Protein AF-A0A7X3LCQ7-F1 (afdb_monomer)

Sequence (138 aa):
MPHSEPVNWQPITLMPLIANMIAGALTDSRDQLGTLTQARARPHVLDDATIDRVDRVYGEQLEFVDIYTQQIRRWRSESPSADHIGELDRMEKQNQELRAVTAEVLALARELRKGTIDRIMGMSDLELGLQAVLGKSL

pLDDT: mean 90.92, std 11.2, range [39.84, 98.81]

Foldseek 3Di:
DPP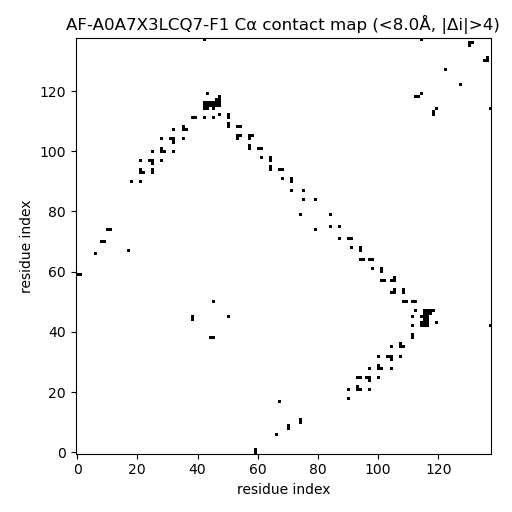PDDDDQDDLVCLVVVLVVLVVLLVVLVVLLVVLVVCVVPFAPAAPVVLVVLLVVLVVVLVVLVVLLVNLVVNVVVVDDPVSVVSSVVSNVSSVSSNVSSVSSNVSSVVSSCRHNVNVVPDDPVRVVVCVVVVVDD

Nearest PDB structures (foldseek):
  8fih-assembly1_C  TM=7.056E-01  e=3.538E+00  synthetic construct
  3rh3-assembly1_A  TM=4.070E-01  e=2.566E+00  Bacteroides thetaiotaomicron VPI-5482
  1i6z-assembly1_A  TM=4.250E-01  e=4.879E+00  Mus musculus

Secondary structure (DSSP, 8-state):
----SPP-PPPGGGHHHHHHHHHHHHHHHHHHHHHHHHHHTSTTSS-HHHHHHHHHHHHHHHHHHHHHHHHHHHHHHT---HHHHHHHHHHHHHHHHHHHHHHHHHHHHHHHGGG-HHHHHTS-HHHHHHHHHTT---

Solvent-accessible surface area (backbone atoms only — not comparable to full-atom values): 7761 Å² total; per-residue (Å²): 128,82,78,86,64,81,84,82,83,78,61,74,88,48,43,70,59,53,45,49,50,47,54,50,52,34,52,56,36,51,53,48,37,52,53,52,57,59,44,66,81,40,65,50,76,45,47,61,70,58,41,52,49,49,48,50,55,46,52,55,46,52,54,51,44,54,49,50,54,52,52,52,53,50,47,62,73,66,72,59,55,74,71,53,47,59,50,49,55,51,45,52,53,48,41,54,48,33,48,52,44,36,52,50,38,47,52,50,39,63,57,49,58,72,33,12,37,60,53,57,71,68,50,53,74,67,58,52,50,51,35,66,74,67,66,56,71,116

Radius of gyration: 20.1 Å; Cα contacts (8 Å, |Δi|>4): 101; chains: 1; bounding box: 38×32×61 Å

Structure (mmCIF, N/CA/C/O backbone):
data_AF-A0A7X3LCQ7-F1
#
_entry.id   AF-A0A7X3LCQ7-F1
#
loop_
_atom_site.group_PDB
_atom_site.id
_atom_site.type_symbol
_atom_site.label_atom_id
_atom_site.label_alt_id
_atom_site.label_comp_id
_atom_site.label_asym_id
_atom_site.label_entity_id
_atom_site.label_seq_id
_atom_site.pdbx_PDB_ins_code
_atom_site.Cartn_x
_atom_site.Cartn_y
_atom_site.Cartn_z
_atom_site.occupancy
_atom_site.B_iso_or_equiv
_atom_site.auth_seq_id
_atom_site.auth_comp_id
_atom_site.auth_asym_id
_atom_site.auth_atom_id
_atom_site.pdbx_PDB_model_num
ATOM 1 N N . MET A 1 1 ? -1.806 -15.629 3.378 1.00 39.84 1 MET A N 1
ATOM 2 C CA . MET A 1 1 ? -0.975 -16.845 3.161 1.00 39.84 1 MET A CA 1
ATOM 3 C C . MET A 1 1 ? 0.269 -16.361 2.445 1.00 39.84 1 MET A C 1
ATOM 5 O O . MET A 1 1 ? 0.058 -15.676 1.453 1.00 39.84 1 MET A O 1
ATOM 9 N N . PRO A 1 2 ? 1.507 -16.649 2.885 1.00 49.56 2 PRO A N 1
ATOM 10 C CA . PRO A 1 2 ? 2.652 -16.280 2.064 1.00 49.56 2 PRO A CA 1
ATOM 11 C C . PRO A 1 2 ? 2.511 -17.017 0.731 1.00 49.56 2 PRO A C 1
ATOM 13 O O . PRO A 1 2 ? 2.220 -18.221 0.717 1.00 49.56 2 PRO A O 1
ATOM 16 N N . HIS A 1 3 ? 2.650 -16.295 -0.379 1.00 55.50 3 HIS A N 1
ATOM 17 C CA . HIS A 1 3 ? 2.639 -16.899 -1.706 1.00 55.50 3 HIS A CA 1
ATOM 18 C C . HIS A 1 3 ? 3.734 -17.976 -1.754 1.00 55.50 3 HIS A C 1
ATOM 20 O O . HIS A 1 3 ? 4.923 -17.683 -1.788 1.00 55.50 3 HIS A O 1
ATOM 26 N N . SER A 1 4 ? 3.316 -19.241 -1.667 1.00 62.34 4 SER A N 1
ATOM 27 C CA . SER A 1 4 ? 4.209 -20.409 -1.689 1.00 62.34 4 SER A CA 1
ATOM 28 C C . SER A 1 4 ? 4.610 -20.783 -3.119 1.00 62.34 4 SER A C 1
ATOM 30 O O . SER A 1 4 ? 5.461 -21.644 -3.328 1.00 62.34 4 SER A O 1
ATOM 32 N N . GLU A 1 5 ? 3.989 -20.137 -4.106 1.00 70.88 5 GLU A N 1
ATOM 33 C CA . GLU A 1 5 ? 4.325 -20.271 -5.513 1.00 70.88 5 GLU A CA 1
ATOM 34 C C . GLU A 1 5 ? 5.441 -19.288 -5.890 1.00 70.88 5 GLU A C 1
ATOM 36 O O . GLU A 1 5 ? 5.447 -18.144 -5.425 1.00 70.88 5 GLU A O 1
ATOM 41 N N . PRO A 1 6 ? 6.399 -19.708 -6.733 1.00 82.06 6 PRO A N 1
ATOM 42 C CA . PRO A 1 6 ? 7.465 -18.831 -7.190 1.00 82.06 6 PRO A CA 1
ATOM 43 C C . PRO A 1 6 ? 6.893 -17.631 -7.952 1.00 82.06 6 PRO A C 1
ATOM 45 O O . PRO A 1 6 ? 6.006 -17.775 -8.794 1.00 82.06 6 PRO A O 1
ATOM 48 N N . VAL A 1 7 ? 7.440 -16.441 -7.685 1.00 89.56 7 VAL A N 1
ATOM 49 C CA . VAL A 1 7 ? 7.039 -15.208 -8.373 1.00 89.56 7 VAL A CA 1
ATOM 50 C C . VAL A 1 7 ? 7.289 -15.351 -9.875 1.00 89.56 7 VAL A C 1
ATOM 52 O O . VAL A 1 7 ? 8.423 -15.543 -10.319 1.00 89.56 7 VAL A O 1
ATOM 55 N N . ASN A 1 8 ? 6.224 -15.220 -10.663 1.00 92.31 8 ASN A N 1
ATOM 56 C CA . ASN A 1 8 ? 6.309 -15.177 -12.116 1.00 92.31 8 ASN A CA 1
ATOM 57 C C . ASN A 1 8 ? 6.703 -13.763 -12.574 1.00 92.31 8 ASN A C 1
ATOM 59 O O . ASN A 1 8 ? 5.859 -12.866 -12.630 1.00 92.31 8 ASN A O 1
ATOM 63 N N . TRP A 1 9 ? 7.987 -13.557 -12.877 1.00 95.56 9 TRP A N 1
ATOM 64 C CA . TRP A 1 9 ? 8.500 -12.277 -13.373 1.00 95.56 9 TRP A CA 1
ATOM 65 C C . TRP A 1 9 ? 7.986 -11.975 -14.781 1.00 95.56 9 TRP A C 1
ATOM 67 O O . TRP A 1 9 ? 8.066 -12.810 -15.679 1.00 95.56 9 TRP A O 1
ATOM 77 N N . GLN A 1 10 ? 7.501 -10.755 -14.981 1.00 96.69 10 GLN A N 1
ATOM 78 C CA . GLN A 1 10 ? 6.834 -10.340 -16.208 1.00 96.69 10 GLN A CA 1
ATOM 79 C C . GLN A 1 10 ? 7.792 -9.650 -17.192 1.00 96.69 10 GLN A C 1
ATOM 81 O O . GLN A 1 10 ? 8.711 -8.938 -16.767 1.00 96.69 10 GLN A O 1
ATOM 86 N N . PRO A 1 11 ? 7.580 -9.806 -18.513 1.00 96.44 11 PRO A N 1
ATOM 87 C CA . PRO A 1 11 ? 8.315 -9.050 -19.522 1.00 96.44 11 PRO A CA 1
ATOM 88 C C . PRO A 1 11 ? 7.926 -7.566 -19.497 1.00 96.44 11 PRO A C 1
ATOM 90 O O . PRO A 1 11 ? 6.816 -7.210 -19.098 1.00 96.44 11 PRO A O 1
ATOM 93 N N . ILE A 1 12 ? 8.818 -6.698 -19.986 1.00 96.06 12 ILE A N 1
ATOM 94 C CA . ILE A 1 12 ? 8.603 -5.239 -20.010 1.00 96.06 12 ILE A CA 1
ATOM 95 C C . ILE A 1 12 ? 7.362 -4.820 -20.819 1.00 96.06 12 ILE A C 1
ATOM 97 O O . ILE A 1 12 ? 6.771 -3.777 -20.565 1.00 96.06 12 ILE A O 1
ATOM 101 N N . THR A 1 13 ? 6.891 -5.671 -21.733 1.00 95.69 13 THR A N 1
ATOM 102 C CA . THR A 1 13 ? 5.641 -5.472 -22.484 1.00 95.69 13 THR A CA 1
ATOM 103 C C . THR A 1 13 ? 4.391 -5.452 -21.599 1.00 95.69 13 THR A C 1
ATOM 105 O O . THR A 1 13 ? 3.366 -4.925 -22.020 1.00 95.69 13 THR A O 1
ATOM 108 N N . LEU A 1 14 ? 4.456 -6.002 -20.380 1.00 97.69 14 LEU A N 1
ATOM 109 C CA . LEU A 1 14 ? 3.377 -5.931 -19.388 1.00 97.69 14 LEU A CA 1
ATOM 110 C C . LEU A 1 14 ? 3.532 -4.765 -18.401 1.00 97.69 14 LEU A C 1
ATOM 112 O O . LEU A 1 14 ? 2.736 -4.648 -17.468 1.00 97.69 14 LEU A O 1
ATOM 116 N N . MET A 1 15 ? 4.506 -3.873 -18.611 1.00 97.31 15 MET A N 1
ATOM 117 C CA . MET A 1 15 ? 4.678 -2.666 -17.799 1.00 97.31 15 MET A CA 1
ATOM 118 C C . MET A 1 15 ? 3.379 -1.855 -17.645 1.00 97.31 15 MET A C 1
ATOM 120 O O . MET A 1 15 ? 3.051 -1.534 -16.503 1.00 97.31 15 MET A O 1
ATOM 124 N N . PRO A 1 16 ? 2.573 -1.595 -18.701 1.00 97.69 16 PRO A N 1
ATOM 125 C CA . PRO A 1 16 ? 1.340 -0.819 -18.546 1.00 97.69 16 PRO A CA 1
ATOM 126 C C . PRO A 1 16 ? 0.321 -1.471 -17.603 1.00 97.69 16 PRO A C 1
ATOM 128 O O . PRO A 1 16 ? -0.376 -0.780 -16.864 1.00 97.69 16 PRO A O 1
ATOM 131 N N . LEU A 1 17 ? 0.243 -2.806 -17.598 1.00 98.06 17 LEU A N 1
ATOM 132 C CA . LEU A 1 17 ? -0.641 -3.542 -16.697 1.00 98.06 17 LEU A CA 1
ATOM 133 C C . LEU A 1 17 ? -0.200 -3.355 -15.242 1.00 98.06 17 LEU A C 1
ATOM 135 O O . LEU A 1 17 ? -1.008 -2.982 -14.396 1.00 98.06 17 LEU A O 1
ATOM 139 N N . ILE A 1 18 ? 1.086 -3.566 -14.963 1.00 98.19 18 ILE A N 1
ATOM 140 C CA . ILE A 1 18 ? 1.625 -3.460 -13.603 1.00 98.19 18 ILE A CA 1
ATOM 141 C C . ILE A 1 18 ? 1.588 -2.007 -13.107 1.00 98.19 18 ILE A C 1
ATOM 143 O O . ILE A 1 18 ? 1.263 -1.775 -11.945 1.00 98.19 18 ILE A O 1
ATOM 147 N N . ALA A 1 19 ? 1.829 -1.022 -13.977 1.00 98.44 19 ALA A N 1
ATOM 148 C CA . ALA A 1 19 ? 1.664 0.393 -13.645 1.00 98.44 19 ALA A CA 1
ATOM 149 C C . ALA A 1 19 ? 0.230 0.706 -13.185 1.00 98.44 19 ALA A C 1
ATOM 151 O O . ALA A 1 19 ? 0.036 1.342 -12.149 1.00 98.44 19 ALA A O 1
ATOM 152 N N . ASN A 1 20 ? -0.778 0.192 -13.899 1.00 98.44 20 ASN A N 1
ATOM 153 C CA . ASN A 1 20 ? -2.181 0.347 -13.508 1.00 98.44 20 ASN A CA 1
ATOM 154 C C . ASN A 1 20 ? -2.507 -0.367 -12.189 1.00 98.44 20 ASN A C 1
ATOM 156 O O . ASN A 1 20 ? -3.265 0.173 -11.388 1.00 98.44 20 ASN A O 1
ATOM 160 N N . MET A 1 21 ? -1.924 -1.542 -11.932 1.00 98.38 21 MET A N 1
ATOM 161 C CA . MET A 1 21 ? -2.107 -2.259 -10.662 1.00 98.38 21 MET A CA 1
ATOM 162 C C . MET A 1 21 ? -1.542 -1.470 -9.475 1.00 98.38 21 MET A C 1
ATOM 164 O O . MET A 1 21 ? -2.219 -1.343 -8.457 1.00 98.38 21 MET A O 1
ATOM 168 N N . ILE A 1 22 ? -0.342 -0.891 -9.612 1.00 98.69 22 ILE A N 1
ATOM 169 C CA . ILE A 1 22 ? 0.259 -0.033 -8.576 1.00 98.69 22 ILE A CA 1
ATOM 170 C C . ILE A 1 22 ? -0.605 1.213 -8.350 1.00 98.69 22 ILE A C 1
ATOM 172 O O . ILE A 1 22 ? -0.897 1.562 -7.208 1.00 98.69 22 ILE A O 1
ATOM 176 N N . ALA A 1 23 ? -1.037 1.876 -9.427 1.00 98.62 23 ALA A N 1
ATOM 177 C CA . ALA A 1 23 ? -1.860 3.078 -9.333 1.00 98.62 23 ALA A CA 1
ATOM 178 C C . ALA A 1 23 ? -3.231 2.803 -8.692 1.00 98.62 23 ALA A C 1
ATOM 180 O O . ALA A 1 23 ? -3.666 3.576 -7.840 1.00 98.62 23 ALA A O 1
ATOM 181 N N . GLY A 1 24 ? -3.888 1.701 -9.066 1.00 98.44 24 GLY A N 1
ATOM 182 C CA . GLY A 1 24 ? -5.156 1.268 -8.476 1.00 98.44 24 GLY A CA 1
ATOM 183 C C . GLY A 1 24 ? -5.014 0.966 -6.987 1.00 98.44 24 GLY A C 1
ATOM 184 O O . GLY A 1 24 ? -5.708 1.573 -6.177 1.00 98.44 24 GLY A O 1
ATOM 185 N N . ALA A 1 25 ? -4.031 0.141 -6.615 1.00 98.31 25 ALA A N 1
ATOM 186 C CA . ALA A 1 25 ? -3.761 -0.176 -5.213 1.00 98.31 25 ALA A CA 1
ATOM 187 C C . ALA A 1 25 ? -3.450 1.080 -4.380 1.00 98.31 25 ALA A C 1
ATOM 189 O O . ALA A 1 25 ? -3.865 1.182 -3.225 1.00 98.31 25 ALA A O 1
ATOM 190 N N . LEU A 1 26 ? -2.749 2.065 -4.953 1.00 98.75 26 LEU A N 1
ATOM 191 C CA . LEU A 1 26 ? -2.476 3.340 -4.285 1.00 98.75 26 LEU A CA 1
ATOM 192 C C . LEU A 1 26 ? -3.751 4.155 -4.040 1.00 98.75 26 LEU A C 1
ATOM 194 O O . LEU A 1 26 ? -3.909 4.704 -2.948 1.00 98.75 26 LEU A O 1
ATOM 198 N N . THR A 1 27 ? -4.655 4.226 -5.016 1.00 98.62 27 THR A N 1
ATOM 199 C CA . THR A 1 27 ? -5.966 4.870 -4.846 1.00 98.62 27 THR A CA 1
ATOM 200 C C . THR A 1 27 ? -6.776 4.174 -3.755 1.00 98.62 27 THR A C 1
ATOM 202 O O . THR A 1 27 ? -7.150 4.821 -2.778 1.00 98.62 27 THR A O 1
ATOM 205 N N . ASP A 1 28 ? -6.928 2.852 -3.841 1.00 98.19 28 ASP A N 1
ATOM 206 C CA . ASP A 1 28 ? -7.706 2.063 -2.877 1.00 98.19 28 ASP A CA 1
ATOM 207 C C . ASP A 1 28 ? -7.153 2.199 -1.447 1.00 98.19 28 ASP A C 1
ATOM 209 O O . ASP A 1 28 ? -7.894 2.287 -0.466 1.00 98.19 28 ASP A O 1
ATOM 213 N N . SER A 1 29 ? -5.827 2.267 -1.307 1.00 98.31 29 SER A N 1
ATOM 214 C CA . SER A 1 29 ? -5.171 2.447 -0.007 1.00 98.31 29 SER A CA 1
ATOM 215 C C . SER A 1 29 ? -5.435 3.816 0.606 1.00 98.31 29 SER A C 1
ATOM 217 O O . SER A 1 29 ? -5.628 3.917 1.818 1.00 98.31 29 SER A O 1
ATOM 219 N N . ARG A 1 30 ? -5.459 4.873 -0.212 1.00 98.62 30 ARG A N 1
ATOM 220 C CA . ARG A 1 30 ? -5.783 6.228 0.252 1.00 98.62 30 ARG A CA 1
ATOM 221 C C . ARG A 1 30 ? -7.244 6.329 0.672 1.00 98.62 30 ARG A C 1
ATOM 223 O O . ARG A 1 30 ? -7.529 6.912 1.718 1.00 98.62 30 ARG A O 1
ATOM 230 N N . ASP A 1 31 ? -8.146 5.722 -0.091 1.00 98.25 31 ASP A N 1
ATOM 231 C CA . ASP A 1 31 ? -9.576 5.704 0.225 1.00 98.25 31 ASP A CA 1
ATOM 232 C C . ASP A 1 31 ? -9.846 4.956 1.537 1.00 98.25 31 ASP A C 1
ATOM 234 O O . ASP A 1 31 ? -10.588 5.434 2.407 1.00 98.25 31 ASP A O 1
ATOM 238 N N . GLN A 1 32 ? -9.173 3.822 1.745 1.00 97.69 32 GLN A N 1
ATOM 239 C CA . GLN A 1 32 ? -9.259 3.094 3.006 1.00 97.69 32 GLN A CA 1
ATOM 240 C C . GLN A 1 32 ? -8.663 3.884 4.172 1.00 97.69 32 GLN A C 1
ATOM 242 O O . GLN A 1 32 ? -9.270 3.929 5.244 1.00 97.69 32 GLN A O 1
ATOM 247 N N . LEU A 1 33 ? -7.511 4.537 3.987 1.00 98.00 33 LEU A N 1
ATOM 248 C CA . LEU A 1 33 ? -6.926 5.400 5.014 1.00 98.00 33 LEU A CA 1
ATOM 249 C C . LEU A 1 33 ? -7.894 6.524 5.407 1.00 98.00 33 LEU A C 1
ATOM 251 O O . LEU A 1 33 ? -8.087 6.783 6.597 1.00 98.00 33 LEU A O 1
ATOM 255 N N . GLY A 1 34 ? -8.556 7.147 4.427 1.00 96.94 34 GLY A N 1
ATOM 256 C CA . GLY A 1 34 ? -9.590 8.152 4.667 1.00 96.94 34 GLY A CA 1
ATOM 257 C C . GLY A 1 34 ? -10.774 7.592 5.458 1.00 96.94 34 GLY A C 1
ATOM 258 O O . GLY A 1 34 ? -11.226 8.216 6.419 1.00 96.94 34 GLY A O 1
ATOM 259 N N . THR A 1 35 ? -11.228 6.386 5.116 1.00 94.81 35 THR A N 1
ATOM 260 C CA . THR A 1 35 ? -12.328 5.696 5.809 1.00 94.81 35 THR A CA 1
ATOM 261 C C . THR A 1 35 ? -11.982 5.398 7.270 1.00 94.81 35 THR A C 1
ATOM 263 O O . THR A 1 35 ? -12.745 5.739 8.176 1.00 94.81 35 THR A O 1
ATOM 266 N N . LEU A 1 36 ? -10.806 4.824 7.531 1.00 94.81 36 LEU A N 1
ATOM 267 C CA . LEU A 1 36 ? -10.347 4.537 8.893 1.00 94.81 36 LEU A CA 1
ATOM 268 C C . LEU A 1 36 ? -10.106 5.821 9.698 1.00 94.81 36 LEU A C 1
ATOM 270 O O . LEU A 1 36 ? -10.415 5.873 10.888 1.00 94.81 36 LEU A O 1
ATOM 274 N N . THR A 1 37 ? -9.618 6.884 9.055 1.00 95.31 37 THR A N 1
ATOM 275 C CA . THR A 1 37 ? -9.431 8.191 9.706 1.00 95.31 37 THR A CA 1
ATOM 276 C C . THR A 1 37 ? -10.763 8.757 10.198 1.00 95.31 37 THR A C 1
ATOM 278 O O . THR A 1 37 ? -10.830 9.289 11.305 1.00 95.31 37 THR A O 1
ATOM 281 N N . GLN A 1 38 ? -11.844 8.599 9.427 1.00 92.50 38 GLN A N 1
ATOM 282 C CA . GLN A 1 38 ? -13.185 8.996 9.868 1.00 92.50 38 GLN A CA 1
ATOM 283 C C . GLN A 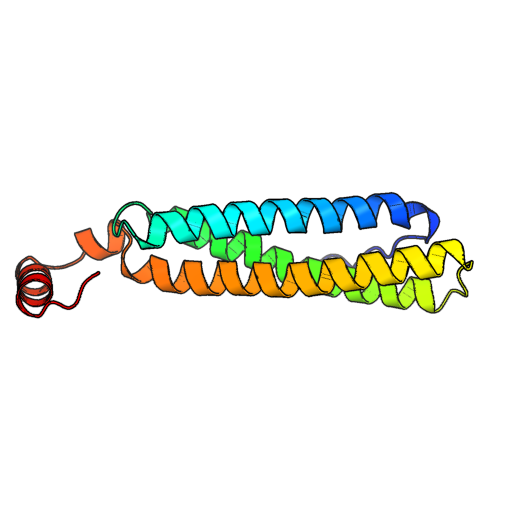1 38 ? -13.685 8.130 11.033 1.00 92.50 38 GLN A C 1
ATOM 285 O O . GLN A 1 38 ? -14.284 8.658 11.973 1.00 92.50 38 GLN A O 1
ATOM 290 N N . ALA A 1 39 ? -13.411 6.821 11.002 1.00 90.62 39 ALA A N 1
ATOM 291 C CA . ALA A 1 39 ? -13.765 5.904 12.085 1.00 90.62 39 ALA A CA 1
ATOM 292 C C . ALA A 1 39 ? -13.035 6.233 13.399 1.00 90.62 39 ALA A C 1
ATOM 294 O O . ALA A 1 39 ? -13.601 6.048 14.471 1.00 90.62 39 ALA A O 1
ATOM 295 N N . ARG A 1 40 ? -11.829 6.813 13.341 1.00 88.88 40 ARG A N 1
ATOM 296 C CA . ARG A 1 40 ? -11.056 7.220 14.529 1.00 88.88 40 ARG A CA 1
ATOM 297 C C . ARG A 1 40 ? -11.776 8.212 15.438 1.00 88.88 40 ARG A C 1
ATOM 299 O O . ARG A 1 40 ? -11.563 8.195 16.641 1.00 88.88 40 ARG A O 1
ATOM 306 N N . ALA A 1 41 ? -12.644 9.062 14.889 1.00 86.19 41 ALA A N 1
ATOM 307 C CA . ALA A 1 41 ? -13.444 10.004 15.677 1.00 86.19 41 ALA A CA 1
ATOM 308 C C . ALA A 1 41 ? -14.711 9.374 16.288 1.00 86.19 41 ALA A C 1
ATOM 310 O O . ALA A 1 41 ? -15.476 10.060 16.965 1.00 86.19 41 ALA A O 1
ATOM 311 N N . ARG A 1 42 ? -14.975 8.094 16.002 1.00 84.00 42 ARG A N 1
ATOM 312 C CA . ARG A 1 42 ? -16.159 7.355 16.443 1.00 84.00 42 ARG A CA 1
ATOM 313 C C . ARG A 1 42 ? -15.721 5.973 16.945 1.00 84.00 42 ARG A C 1
ATOM 315 O O . ARG A 1 42 ? -15.849 4.993 16.201 1.00 84.00 42 ARG A O 1
ATOM 322 N N . PRO A 1 43 ? -15.218 5.883 18.195 1.00 73.75 43 PRO A N 1
ATOM 323 C CA . PRO A 1 43 ? -15.004 4.594 18.864 1.00 73.75 43 PRO A CA 1
ATOM 324 C C . PRO A 1 43 ? -16.259 3.727 18.734 1.00 73.75 43 PRO A C 1
ATOM 326 O O . PRO A 1 43 ? -17.308 4.316 18.545 1.00 73.75 43 PRO A O 1
ATOM 329 N N . HIS A 1 44 ? -16.176 2.392 18.809 1.00 80.88 44 HIS A N 1
ATOM 330 C CA . HIS A 1 44 ? -17.259 1.392 18.645 1.00 80.88 44 HIS A CA 1
ATOM 331 C C . HIS A 1 44 ? -17.857 1.182 17.239 1.00 80.88 44 HIS A C 1
ATOM 333 O O . HIS A 1 44 ? -18.723 0.326 17.080 1.00 80.88 44 HIS A O 1
ATOM 339 N N . VAL A 1 45 ? -17.485 1.954 16.210 1.00 86.00 45 VAL A N 1
ATOM 340 C CA . VAL A 1 45 ? -18.086 1.789 14.862 1.00 86.00 45 VAL A CA 1
ATOM 341 C C . VAL A 1 45 ? -17.576 0.543 14.131 1.00 86.00 45 VAL A C 1
ATOM 343 O O . VAL A 1 45 ? -18.263 0.026 13.253 1.00 86.00 45 VAL A O 1
ATOM 346 N N . LEU A 1 46 ? -16.386 0.061 14.488 1.00 91.44 46 LEU A N 1
ATOM 347 C CA . LEU A 1 46 ? -15.767 -1.112 13.879 1.00 91.44 46 LEU A CA 1
ATOM 348 C C . LEU A 1 46 ? -15.805 -2.306 14.836 1.00 91.44 46 LEU A C 1
ATOM 350 O O . LEU A 1 46 ? -15.657 -2.145 16.049 1.00 91.44 46 LEU A O 1
ATOM 354 N N . ASP A 1 47 ? -15.965 -3.493 14.264 1.00 91.44 47 ASP A N 1
ATOM 355 C CA . ASP A 1 47 ? -15.784 -4.779 14.937 1.00 91.44 47 ASP A CA 1
ATOM 356 C C . ASP A 1 47 ? -14.367 -5.331 14.712 1.00 91.44 47 ASP A C 1
ATOM 358 O O . ASP A 1 47 ? -13.618 -4.874 13.836 1.00 91.44 47 ASP A O 1
ATOM 362 N N . ASP A 1 48 ? -13.983 -6.314 15.528 1.00 91.56 48 ASP A N 1
ATOM 363 C CA . ASP A 1 48 ? -12.672 -6.964 15.430 1.00 91.56 48 ASP A CA 1
ATOM 364 C C . ASP A 1 48 ? -12.487 -7.648 14.062 1.00 91.56 48 ASP A C 1
ATOM 366 O O . ASP A 1 48 ? -11.411 -7.563 13.468 1.00 91.56 48 ASP A O 1
ATOM 370 N N . ALA A 1 49 ? -13.547 -8.243 13.501 1.00 92.38 49 ALA A N 1
ATOM 371 C CA . ALA A 1 49 ? -13.497 -8.934 12.209 1.00 92.38 49 ALA A CA 1
ATOM 372 C C . ALA A 1 49 ? -13.136 -7.996 11.041 1.00 92.38 49 ALA A C 1
ATOM 374 O O . ALA A 1 49 ? -12.399 -8.373 10.122 1.00 92.38 49 ALA A O 1
ATOM 375 N N . THR A 1 50 ? -13.630 -6.760 11.073 1.00 93.69 50 THR A N 1
ATOM 376 C CA . THR A 1 50 ? -13.322 -5.724 10.087 1.00 93.69 50 THR A CA 1
ATOM 377 C C . THR A 1 50 ? -11.864 -5.300 10.196 1.00 93.69 50 THR A C 1
ATOM 379 O O . THR A 1 50 ? -11.179 -5.212 9.174 1.00 93.69 50 THR A O 1
ATOM 382 N N . ILE A 1 51 ? -11.357 -5.097 11.415 1.00 94.56 51 ILE A N 1
ATOM 383 C CA . ILE A 1 51 ? -9.944 -4.768 11.640 1.00 94.56 51 ILE A CA 1
ATOM 384 C C . ILE A 1 51 ? -9.029 -5.917 11.199 1.00 94.56 51 ILE A C 1
ATOM 386 O O . ILE A 1 51 ? -8.042 -5.677 10.506 1.00 94.56 51 ILE A O 1
ATOM 390 N N . ASP A 1 52 ? -9.375 -7.165 11.515 1.00 93.94 52 ASP A N 1
ATOM 391 C CA . ASP A 1 52 ? -8.609 -8.348 11.104 1.00 93.94 52 ASP A CA 1
ATOM 392 C C . ASP A 1 52 ? -8.536 -8.481 9.581 1.00 93.94 52 ASP A C 1
ATOM 394 O O . ASP A 1 52 ? -7.498 -8.840 9.013 1.00 93.94 52 ASP A O 1
ATOM 398 N N . ARG A 1 53 ? -9.632 -8.150 8.889 1.00 95.00 53 ARG A N 1
ATOM 399 C CA . ARG A 1 53 ? -9.651 -8.110 7.427 1.00 95.00 53 ARG A CA 1
ATOM 400 C C . ARG A 1 53 ? -8.721 -7.030 6.879 1.00 95.00 53 ARG A C 1
ATOM 402 O O . ARG A 1 53 ? -8.020 -7.312 5.907 1.00 95.00 53 ARG A O 1
ATOM 409 N N . VAL A 1 54 ? -8.715 -5.833 7.468 1.00 96.12 54 VAL A N 1
ATOM 410 C CA . VAL A 1 54 ? -7.796 -4.750 7.079 1.00 96.12 54 VAL A CA 1
ATOM 411 C C . VAL A 1 54 ? -6.348 -5.197 7.277 1.00 96.12 54 VAL A C 1
ATOM 413 O O . VAL A 1 54 ? -5.564 -5.130 6.334 1.00 96.12 54 VAL A O 1
ATOM 416 N N . ASP A 1 55 ? -6.008 -5.734 8.449 1.00 94.56 55 ASP A N 1
ATOM 417 C CA . ASP A 1 55 ? -4.655 -6.220 8.739 1.00 94.56 55 ASP A CA 1
ATOM 418 C C . ASP A 1 55 ? -4.191 -7.267 7.720 1.00 94.56 55 ASP A C 1
ATOM 420 O O . ASP A 1 55 ? -3.070 -7.190 7.213 1.00 94.56 55 ASP A O 1
ATOM 424 N N . ARG A 1 56 ? -5.058 -8.225 7.370 1.00 95.75 56 ARG A N 1
ATOM 425 C CA . ARG A 1 56 ? -4.727 -9.260 6.385 1.00 95.75 56 ARG A CA 1
ATOM 426 C C . ARG A 1 56 ? -4.511 -8.681 4.988 1.00 95.75 56 ARG A C 1
ATOM 428 O O . ARG A 1 56 ? -3.487 -8.965 4.378 1.00 95.75 56 ARG A O 1
ATOM 435 N N . VAL A 1 57 ? -5.459 -7.888 4.482 1.00 96.88 57 VAL A N 1
ATOM 436 C CA . VAL A 1 57 ? -5.409 -7.348 3.109 1.00 96.88 57 VAL A CA 1
ATOM 437 C C . VAL A 1 57 ? -4.205 -6.428 2.926 1.00 96.88 57 VAL A C 1
ATOM 439 O O . VAL A 1 57 ? -3.457 -6.573 1.963 1.00 96.88 57 VAL A O 1
ATOM 442 N N . TYR A 1 58 ? -3.980 -5.506 3.861 1.00 97.50 58 TYR A N 1
ATOM 443 C CA . TYR A 1 58 ? -2.880 -4.549 3.748 1.00 97.50 58 TYR A CA 1
ATOM 444 C C . TYR A 1 58 ? -1.529 -5.160 4.143 1.00 97.50 58 TYR A C 1
ATOM 446 O O . TYR A 1 58 ? -0.492 -4.698 3.670 1.00 97.50 58 TYR A O 1
ATOM 454 N N . GLY A 1 59 ? -1.519 -6.242 4.928 1.00 96.56 59 GLY A N 1
ATOM 455 C CA . GLY A 1 59 ? -0.340 -7.088 5.109 1.00 96.56 59 GLY A CA 1
ATOM 456 C C . GLY A 1 59 ? 0.082 -7.768 3.804 1.00 96.56 59 GLY A C 1
ATOM 457 O O . GLY A 1 59 ? 1.230 -7.627 3.391 1.00 96.56 59 GLY A O 1
ATOM 458 N N . GLU A 1 60 ? -0.860 -8.420 3.113 1.00 95.31 60 GLU A N 1
ATOM 459 C CA . GLU A 1 60 ? -0.634 -9.027 1.789 1.00 95.31 60 GLU A CA 1
ATOM 460 C C . GLU A 1 60 ? -0.194 -7.969 0.758 1.00 95.31 60 GLU A C 1
ATOM 462 O O . GLU A 1 60 ? 0.699 -8.208 -0.053 1.00 95.31 60 GLU A O 1
ATOM 467 N N . GLN A 1 61 ? -0.738 -6.751 0.826 1.00 96.88 61 GLN A N 1
ATOM 468 C CA . GLN A 1 61 ? -0.332 -5.661 -0.060 1.00 96.88 61 GLN A CA 1
ATOM 469 C C . GLN A 1 61 ? 1.144 -5.260 0.091 1.00 96.88 61 GLN A C 1
ATOM 471 O O . GLN A 1 61 ? 1.785 -4.949 -0.914 1.00 96.88 61 GLN A O 1
ATOM 476 N N . LEU A 1 62 ? 1.720 -5.290 1.300 1.00 97.25 62 LEU A N 1
ATOM 477 C CA . LEU A 1 62 ? 3.153 -5.015 1.479 1.00 97.25 62 LEU A CA 1
ATOM 478 C C . LEU A 1 62 ? 4.032 -6.052 0.766 1.00 97.25 62 LEU A C 1
ATOM 480 O O . LEU A 1 62 ? 5.061 -5.676 0.202 1.00 97.25 62 LEU A O 1
ATOM 484 N N . GLU A 1 63 ? 3.604 -7.317 0.721 1.00 95.06 63 GLU A N 1
ATOM 485 C CA . GLU A 1 63 ? 4.299 -8.359 -0.045 1.00 95.06 63 GLU A CA 1
ATOM 486 C C . GLU A 1 63 ? 4.290 -8.026 -1.549 1.00 95.06 63 GLU A C 1
ATOM 488 O O . GLU A 1 63 ? 5.324 -8.100 -2.217 1.00 95.06 63 GLU A O 1
ATOM 493 N N . PHE A 1 64 ? 3.156 -7.559 -2.086 1.00 95.56 64 PHE A N 1
ATOM 494 C CA . PHE A 1 64 ? 3.078 -7.105 -3.480 1.00 95.56 64 PHE A CA 1
ATOM 495 C C . PHE A 1 64 ? 3.950 -5.878 -3.758 1.00 95.56 64 PHE A C 1
ATOM 497 O O . PHE A 1 64 ? 4.614 -5.828 -4.793 1.00 95.56 64 PHE A O 1
ATOM 504 N N . VAL A 1 65 ? 4.017 -4.913 -2.838 1.00 98.06 65 VAL A N 1
ATOM 505 C CA . VAL A 1 65 ? 4.910 -3.747 -2.960 1.00 98.06 65 VAL A CA 1
ATOM 506 C C . VAL A 1 65 ? 6.377 -4.186 -3.078 1.00 98.06 65 VAL A C 1
ATOM 508 O O . VAL A 1 65 ? 7.136 -3.617 -3.877 1.00 98.06 65 VAL A O 1
ATOM 511 N N . ASP A 1 66 ? 6.797 -5.203 -2.320 1.00 97.12 66 ASP A N 1
ATOM 512 C CA . ASP A 1 66 ? 8.138 -5.790 -2.428 1.00 97.12 66 ASP A CA 1
ATOM 513 C C . ASP A 1 66 ? 8.360 -6.469 -3.789 1.00 97.12 66 ASP A C 1
ATOM 515 O O . ASP A 1 66 ? 9.419 -6.294 -4.405 1.00 97.12 66 ASP A O 1
ATOM 519 N N . ILE A 1 67 ? 7.359 -7.192 -4.300 1.00 97.38 67 ILE A N 1
ATOM 520 C CA . ILE A 1 67 ? 7.401 -7.819 -5.630 1.00 97.38 67 ILE A CA 1
ATOM 521 C C . ILE A 1 67 ? 7.511 -6.758 -6.734 1.00 97.38 67 ILE A C 1
ATOM 523 O O . ILE A 1 67 ? 8.384 -6.863 -7.599 1.00 97.38 67 ILE A O 1
ATOM 527 N N . TYR A 1 68 ? 6.701 -5.697 -6.693 1.00 98.19 68 TYR A N 1
ATOM 528 C CA . TYR A 1 68 ? 6.762 -4.605 -7.669 1.00 98.19 68 TYR A CA 1
ATOM 529 C C . TYR A 1 68 ? 8.116 -3.898 -7.651 1.00 98.19 68 TYR A C 1
ATOM 531 O O . TYR A 1 68 ? 8.671 -3.601 -8.708 1.00 98.19 68 TYR A O 1
ATOM 539 N N . THR A 1 69 ? 8.700 -3.700 -6.465 1.00 98.44 69 THR A N 1
ATOM 540 C CA . THR A 1 69 ? 10.047 -3.125 -6.330 1.00 98.44 69 THR A CA 1
ATOM 541 C C . THR A 1 69 ? 11.081 -3.961 -7.088 1.00 98.44 69 THR A C 1
ATOM 543 O O . THR A 1 69 ? 11.918 -3.423 -7.814 1.00 98.44 69 THR A O 1
ATOM 546 N N . GLN A 1 70 ? 11.022 -5.285 -6.946 1.00 98.06 70 GLN A N 1
ATOM 547 C CA . GLN A 1 70 ? 11.935 -6.201 -7.631 1.00 98.06 70 GLN A CA 1
ATOM 548 C C . GLN A 1 70 ? 11.690 -6.237 -9.145 1.00 98.06 70 GLN A C 1
ATOM 550 O O . GLN A 1 70 ? 12.647 -6.177 -9.916 1.00 98.06 70 GLN A O 1
ATOM 555 N N . GLN A 1 71 ? 10.427 -6.263 -9.577 1.00 98.25 71 GLN A N 1
ATOM 556 C CA . GLN A 1 71 ? 10.060 -6.248 -10.993 1.00 98.25 71 GLN A CA 1
ATOM 557 C C . GLN A 1 71 ? 10.537 -4.968 -11.700 1.00 98.25 71 GLN A C 1
ATOM 559 O O . GLN A 1 71 ? 11.116 -5.048 -12.784 1.00 98.25 71 GLN A O 1
ATOM 564 N N . ILE A 1 72 ? 10.362 -3.799 -11.073 1.00 98.31 72 ILE A N 1
ATOM 565 C CA . ILE A 1 72 ? 10.840 -2.507 -11.593 1.00 98.31 72 ILE A CA 1
ATOM 566 C C . ILE A 1 72 ? 12.368 -2.517 -11.721 1.00 98.31 72 ILE A C 1
ATOM 568 O O . ILE A 1 72 ? 12.907 -2.155 -12.767 1.00 98.31 72 ILE A O 1
ATOM 572 N N . ARG A 1 73 ? 13.084 -2.986 -10.687 1.00 97.56 73 ARG A N 1
ATOM 573 C CA . ARG A 1 73 ? 14.553 -3.117 -10.726 1.00 97.56 73 ARG A CA 1
ATOM 574 C C . ARG A 1 73 ? 15.018 -4.034 -11.852 1.00 97.56 73 ARG A C 1
ATOM 576 O O . ARG A 1 73 ? 15.982 -3.706 -12.541 1.00 97.56 73 ARG A O 1
ATOM 583 N N . ARG A 1 74 ? 14.323 -5.153 -12.063 1.00 97.56 74 ARG A N 1
ATOM 584 C CA . ARG A 1 74 ? 14.616 -6.080 -13.154 1.00 97.56 74 ARG A CA 1
ATOM 585 C C . ARG A 1 74 ? 14.484 -5.390 -14.511 1.00 97.56 74 ARG A C 1
ATOM 587 O O . ARG A 1 74 ? 15.444 -5.408 -15.275 1.00 97.56 74 ARG A O 1
ATOM 594 N N . TRP A 1 75 ? 13.373 -4.708 -14.781 1.00 97.75 75 TRP A N 1
ATOM 595 C CA . TRP A 1 75 ? 13.200 -3.983 -16.046 1.00 97.75 75 TRP A CA 1
ATOM 596 C C . TRP A 1 75 ? 14.239 -2.883 -16.264 1.00 97.75 75 TRP A C 1
ATOM 598 O O . TRP A 1 75 ? 14.693 -2.704 -17.390 1.00 97.75 75 TRP A O 1
ATOM 608 N N . ARG A 1 76 ? 14.696 -2.194 -15.209 1.00 96.25 76 ARG A N 1
ATOM 609 C CA . ARG A 1 76 ? 15.808 -1.231 -15.331 1.00 96.25 76 ARG A CA 1
ATOM 610 C C . ARG A 1 76 ? 17.111 -1.887 -15.795 1.00 96.25 76 ARG A C 1
ATOM 612 O O . ARG A 1 76 ? 17.882 -1.257 -16.511 1.00 96.25 76 ARG A O 1
ATOM 619 N N . SER A 1 77 ? 17.355 -3.137 -15.401 1.00 95.06 77 SER A N 1
ATOM 620 C CA . SER A 1 77 ? 18.560 -3.880 -15.792 1.00 95.06 77 SER A CA 1
ATOM 621 C C . SER A 1 77 ? 18.515 -4.444 -17.219 1.00 95.06 77 SER A C 1
ATOM 623 O O . SER A 1 77 ? 19.555 -4.805 -17.757 1.00 95.06 77 SER A O 1
ATOM 625 N N . GLU A 1 78 ? 17.342 -4.463 -17.860 1.00 93.56 78 GLU A N 1
ATOM 626 C CA . GLU A 1 78 ? 17.126 -4.989 -19.220 1.00 93.56 78 GLU A CA 1
ATOM 627 C C . G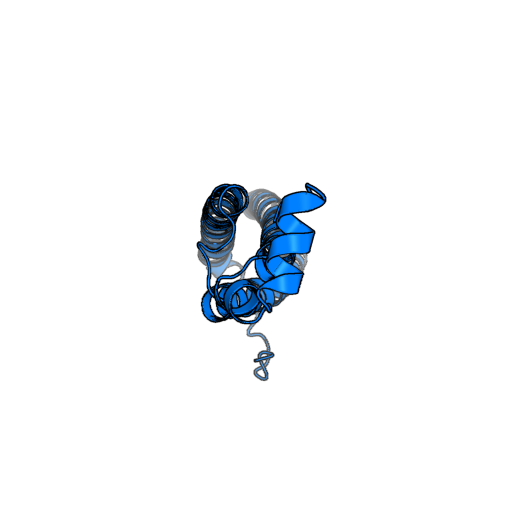LU A 1 78 ? 17.380 -3.937 -20.328 1.00 93.56 78 GLU A C 1
ATOM 629 O O . GLU A 1 78 ? 16.938 -4.108 -21.460 1.00 93.56 78 GLU A O 1
ATOM 634 N N . SER A 1 79 ? 18.098 -2.847 -20.019 1.00 87.38 79 SER A N 1
ATOM 635 C CA . SER A 1 79 ? 18.401 -1.733 -20.943 1.00 87.38 79 SER A CA 1
ATOM 636 C C . SER A 1 79 ? 17.154 -1.140 -21.637 1.00 87.38 79 SER A C 1
ATOM 638 O O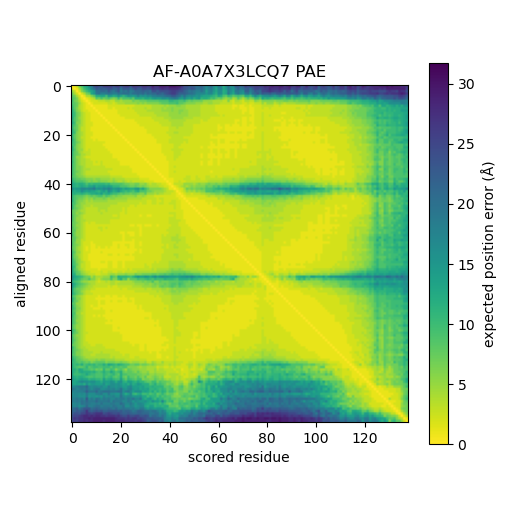 . SER A 1 79 ? 17.045 -1.178 -22.865 1.00 87.38 79 SER A O 1
ATOM 640 N N . PRO A 1 80 ? 16.201 -0.581 -20.866 1.00 90.56 80 PRO A N 1
ATOM 641 C CA . PRO A 1 80 ? 14.953 -0.037 -21.397 1.00 90.56 80 PRO A CA 1
ATOM 642 C C . PRO A 1 80 ? 15.168 1.188 -22.304 1.00 90.56 80 PRO A C 1
ATOM 644 O O . PRO A 1 80 ? 16.168 1.899 -22.200 1.00 90.56 80 PRO A O 1
ATOM 647 N N . SER A 1 81 ? 14.188 1.470 -23.171 1.00 92.69 81 SER A N 1
ATOM 648 C CA . SER A 1 81 ? 14.132 2.722 -23.936 1.00 92.69 81 SER A CA 1
ATOM 649 C C . SER A 1 81 ? 13.959 3.935 -23.012 1.00 92.69 81 SER A C 1
ATOM 651 O O . SER A 1 81 ? 13.521 3.799 -21.870 1.00 92.69 81 SER A O 1
ATOM 653 N N . ALA A 1 82 ? 14.248 5.140 -23.513 1.00 90.69 82 ALA A N 1
ATOM 654 C CA . ALA A 1 82 ? 14.074 6.375 -22.742 1.00 90.69 82 ALA A CA 1
ATOM 655 C C . ALA A 1 82 ? 12.634 6.558 -22.218 1.00 90.69 82 ALA A C 1
ATOM 657 O O . ALA A 1 82 ? 12.451 6.921 -21.057 1.00 90.69 82 ALA A O 1
ATOM 658 N N . ASP A 1 83 ? 11.626 6.226 -23.030 1.00 89.69 83 ASP A N 1
ATOM 659 C CA . ASP A 1 83 ? 10.214 6.299 -22.627 1.00 89.69 83 ASP A CA 1
ATOM 660 C C . ASP A 1 83 ? 9.900 5.331 -21.477 1.00 89.69 83 ASP A C 1
ATOM 662 O O . ASP A 1 83 ? 9.236 5.694 -20.506 1.00 89.69 83 ASP A O 1
ATOM 666 N N . HIS A 1 84 ? 10.439 4.110 -21.541 1.00 94.94 84 HIS A N 1
ATOM 667 C CA .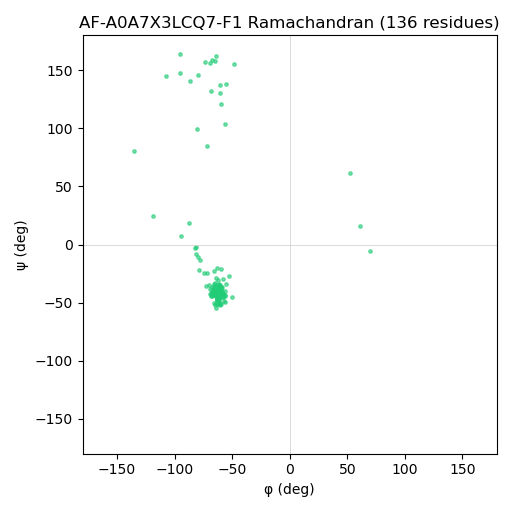 HIS A 1 84 ? 10.304 3.135 -20.462 1.00 94.94 84 HIS A CA 1
ATOM 668 C C . HIS A 1 84 ? 11.013 3.589 -19.179 1.00 94.94 84 HIS A C 1
ATOM 670 O O . HIS A 1 84 ? 10.523 3.295 -18.095 1.00 94.94 84 HIS A O 1
ATOM 676 N N . ILE A 1 85 ? 12.133 4.317 -19.259 1.00 96.50 85 ILE A N 1
ATOM 677 C CA . ILE A 1 85 ? 12.823 4.837 -18.065 1.00 96.50 85 ILE A CA 1
ATOM 678 C C . ILE A 1 85 ? 11.927 5.818 -17.303 1.00 96.50 85 ILE A C 1
ATOM 680 O O . ILE A 1 85 ? 11.768 5.669 -16.092 1.00 96.50 85 ILE A O 1
ATOM 684 N N . GLY A 1 86 ? 11.307 6.773 -18.004 1.00 96.62 86 GLY A N 1
ATOM 685 C CA . GLY A 1 86 ? 10.407 7.742 -17.372 1.00 96.62 86 GLY A CA 1
ATOM 686 C C . GLY A 1 86 ? 9.199 7.074 -16.709 1.00 96.62 86 GLY A C 1
ATOM 687 O O . GLY A 1 86 ? 8.799 7.451 -15.606 1.00 96.62 86 GLY A O 1
ATOM 688 N N . GLU A 1 87 ? 8.656 6.034 -17.340 1.00 97.69 87 GLU A N 1
ATOM 689 C CA . GLU A 1 87 ? 7.570 5.246 -16.760 1.00 97.69 87 GLU A CA 1
ATOM 690 C C . GLU A 1 87 ? 8.024 4.452 -15.523 1.00 97.69 87 GLU A C 1
ATOM 692 O O . GLU A 1 87 ? 7.341 4.467 -14.501 1.00 97.69 87 GLU A O 1
ATOM 697 N N . LEU A 1 88 ? 9.205 3.828 -15.557 1.00 98.38 88 LEU A N 1
ATOM 698 C CA . LEU A 1 88 ? 9.769 3.112 -14.406 1.00 98.38 88 LEU A CA 1
ATOM 699 C C . LEU A 1 88 ? 10.019 4.042 -13.208 1.00 98.38 88 LEU A C 1
ATOM 701 O O . LEU A 1 88 ? 9.757 3.643 -12.073 1.00 98.38 88 LEU A O 1
ATOM 705 N N . ASP A 1 89 ? 10.467 5.281 -13.442 1.00 98.19 89 ASP A N 1
ATOM 706 C CA . ASP A 1 89 ? 10.617 6.302 -12.394 1.00 98.19 89 ASP A CA 1
ATOM 707 C C . ASP A 1 89 ? 9.267 6.650 -11.751 1.00 98.19 89 ASP A C 1
ATOM 709 O O . ASP A 1 89 ? 9.147 6.724 -10.522 1.00 98.19 89 ASP A O 1
ATOM 713 N N . ARG A 1 90 ? 8.223 6.817 -12.575 1.00 98.19 90 ARG A N 1
ATOM 714 C CA . ARG A 1 90 ? 6.856 7.059 -12.100 1.00 98.19 90 ARG A CA 1
ATOM 715 C C . ARG A 1 90 ? 6.345 5.888 -11.262 1.00 98.19 90 ARG A C 1
ATOM 717 O O . ARG A 1 90 ? 5.862 6.111 -10.151 1.00 98.19 90 ARG A O 1
ATOM 724 N N . MET A 1 91 ? 6.478 4.663 -11.771 1.00 98.62 91 MET A N 1
ATOM 725 C CA . MET A 1 91 ? 6.054 3.442 -11.081 1.00 98.62 91 MET A CA 1
ATOM 726 C C . MET A 1 91 ? 6.784 3.264 -9.748 1.00 98.62 91 MET A C 1
ATOM 728 O O . MET A 1 91 ? 6.159 2.911 -8.750 1.00 98.62 91 MET A O 1
ATOM 732 N N . GLU A 1 92 ? 8.091 3.536 -9.698 1.00 98.69 92 GLU A N 1
ATOM 733 C CA . GLU A 1 92 ? 8.883 3.440 -8.470 1.00 98.69 92 GLU A CA 1
ATOM 734 C C . GLU A 1 92 ? 8.390 4.421 -7.405 1.00 98.69 92 GLU A C 1
ATOM 736 O O . GLU A 1 92 ? 8.156 4.020 -6.263 1.00 98.69 92 GLU A O 1
ATOM 741 N N . LYS A 1 93 ? 8.146 5.680 -7.785 1.00 98.75 93 LYS A N 1
ATOM 742 C CA . LYS A 1 93 ? 7.586 6.685 -6.875 1.00 98.75 93 LYS A CA 1
ATOM 743 C C . LYS A 1 93 ? 6.204 6.276 -6.361 1.00 98.75 93 LYS A C 1
ATOM 745 O O . LYS A 1 93 ? 5.951 6.363 -5.161 1.00 98.75 93 LYS A O 1
ATOM 750 N N . GLN A 1 94 ? 5.321 5.807 -7.244 1.00 98.75 94 GLN A N 1
ATOM 751 C CA . GLN A 1 94 ? 3.986 5.349 -6.849 1.00 98.75 94 GLN A CA 1
ATOM 752 C C . GLN A 1 94 ? 4.051 4.136 -5.916 1.00 98.75 94 GLN A C 1
ATOM 754 O O . GLN A 1 94 ? 3.303 4.078 -4.946 1.00 98.75 94 GLN A O 1
ATOM 759 N N . ASN A 1 95 ? 4.965 3.194 -6.154 1.00 98.75 95 ASN A N 1
ATOM 760 C CA . ASN A 1 95 ? 5.120 2.015 -5.304 1.00 98.75 95 ASN A CA 1
ATOM 761 C C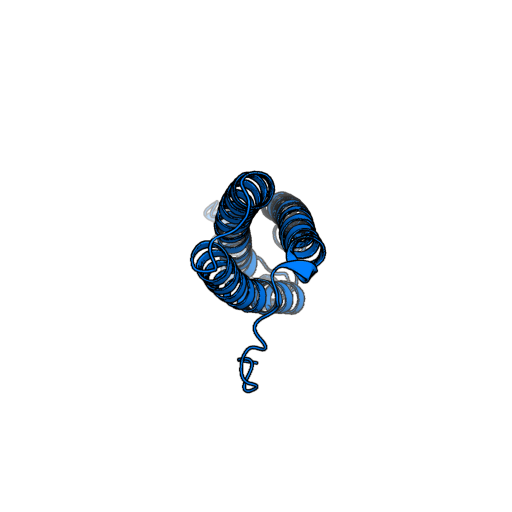 . ASN A 1 95 ? 5.709 2.357 -3.921 1.00 98.75 95 ASN A C 1
ATOM 763 O O . ASN A 1 95 ? 5.334 1.759 -2.913 1.00 98.75 95 ASN A O 1
ATOM 767 N N . GLN A 1 96 ? 6.610 3.343 -3.848 1.00 98.75 96 GLN A N 1
ATOM 768 C CA . GLN A 1 96 ? 7.103 3.882 -2.574 1.00 98.75 96 GLN A CA 1
ATOM 769 C C . GLN A 1 96 ? 5.983 4.558 -1.781 1.00 98.75 96 GLN A C 1
ATOM 771 O O . GLN A 1 96 ? 5.858 4.341 -0.576 1.00 98.75 96 GLN A O 1
ATOM 776 N N . GLU A 1 97 ? 5.143 5.341 -2.456 1.00 98.81 97 GLU A N 1
ATOM 777 C CA . GLU A 1 97 ? 3.987 5.969 -1.826 1.00 98.81 97 GLU A CA 1
ATOM 778 C C . GLU A 1 97 ? 2.957 4.930 -1.365 1.00 98.81 97 GLU A C 1
ATOM 780 O O . GLU A 1 97 ? 2.471 5.001 -0.237 1.00 98.81 97 GLU A O 1
ATOM 785 N N . LEU A 1 98 ? 2.696 3.909 -2.186 1.00 98.81 98 LEU A N 1
ATOM 786 C CA . LEU A 1 98 ? 1.839 2.782 -1.829 1.00 98.81 98 LEU A CA 1
ATOM 787 C C . LEU A 1 98 ? 2.334 2.105 -0.550 1.00 98.81 98 LEU A C 1
ATOM 789 O O . LEU A 1 98 ? 1.529 1.845 0.342 1.00 98.81 98 LEU A O 1
ATOM 793 N N . ARG A 1 99 ? 3.649 1.886 -0.403 1.00 98.75 99 ARG A N 1
ATOM 794 C CA . ARG A 1 99 ? 4.226 1.357 0.843 1.00 98.75 99 ARG A CA 1
ATOM 795 C C . ARG A 1 99 ? 3.873 2.219 2.051 1.00 98.75 99 ARG A C 1
ATOM 797 O O . ARG A 1 99 ? 3.455 1.678 3.073 1.00 98.75 99 ARG A O 1
ATOM 804 N N . ALA A 1 100 ? 4.079 3.530 1.941 1.00 98.75 100 ALA A N 1
ATOM 805 C CA . ALA A 1 100 ? 3.857 4.464 3.039 1.00 98.75 100 ALA A CA 1
ATOM 806 C C . ALA A 1 100 ? 2.385 4.463 3.472 1.00 98.75 100 ALA A C 1
ATOM 808 O O . ALA A 1 100 ? 2.092 4.190 4.634 1.00 98.75 100 ALA A O 1
ATOM 809 N N . VAL A 1 101 ? 1.462 4.629 2.521 1.00 98.69 101 VAL A N 1
ATOM 810 C CA . VAL A 1 101 ? 0.017 4.632 2.799 1.00 98.69 101 VAL A CA 1
ATOM 811 C C . VAL A 1 101 ? -0.443 3.287 3.370 1.00 98.69 101 VAL A C 1
ATOM 813 O O . VAL A 1 101 ? -1.206 3.253 4.331 1.00 98.69 101 VAL A O 1
ATOM 816 N N . THR A 1 102 ? 0.061 2.166 2.847 1.00 98.44 102 THR A N 1
ATOM 817 C CA . THR A 1 102 ? -0.240 0.822 3.381 1.00 98.44 102 THR A CA 1
ATOM 818 C C . THR A 1 102 ? 0.194 0.686 4.841 1.00 98.44 102 THR A C 1
ATOM 820 O O . THR A 1 102 ? -0.546 0.158 5.671 1.00 98.44 102 THR A O 1
ATOM 823 N N . ALA A 1 103 ? 1.391 1.175 5.176 1.00 98.44 103 ALA A N 1
ATOM 824 C CA . ALA A 1 103 ? 1.894 1.148 6.544 1.00 98.44 103 ALA A CA 1
ATOM 825 C C . ALA A 1 103 ? 1.059 2.035 7.481 1.00 98.44 103 ALA A C 1
ATOM 827 O O . ALA A 1 103 ? 0.802 1.639 8.619 1.00 98.44 103 ALA A O 1
ATOM 828 N N . GLU A 1 104 ? 0.595 3.193 7.005 1.00 98.50 104 GLU A N 1
ATOM 829 C CA . GLU A 1 104 ? -0.313 4.072 7.748 1.00 98.50 104 GLU A CA 1
ATOM 830 C C . GLU A 1 104 ? -1.676 3.415 7.998 1.00 98.50 104 GLU A C 1
ATOM 832 O O . GLU A 1 104 ? -2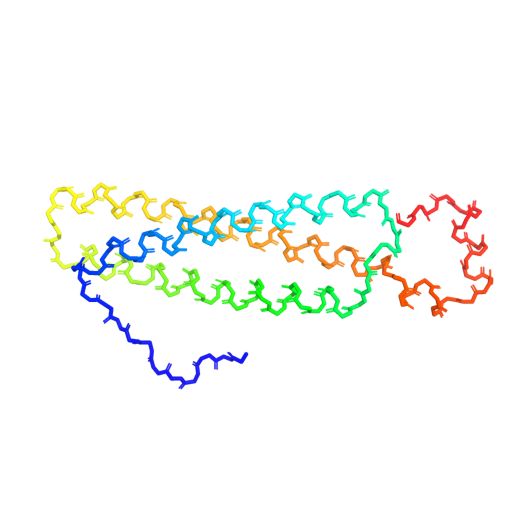.167 3.456 9.127 1.00 98.50 104 GLU A O 1
ATOM 837 N N . VAL A 1 105 ? -2.251 2.734 6.999 1.00 98.25 105 VAL A N 1
ATOM 838 C CA . VAL A 1 105 ? -3.492 1.953 7.156 1.00 98.25 105 VAL A CA 1
ATOM 839 C C . VAL A 1 105 ? -3.336 0.897 8.250 1.00 98.25 105 VAL A C 1
ATOM 841 O O . VAL A 1 105 ? -4.171 0.822 9.149 1.00 98.25 105 VAL A O 1
ATOM 844 N N . LEU A 1 106 ? -2.250 0.118 8.222 1.00 98.00 106 LEU A N 1
ATOM 845 C CA . LEU A 1 106 ? -1.978 -0.909 9.236 1.00 98.00 106 LEU A CA 1
ATOM 846 C C . LEU A 1 106 ? -1.741 -0.309 10.629 1.00 98.00 106 LEU A C 1
ATOM 848 O O . LEU A 1 106 ? -2.179 -0.867 11.635 1.00 98.00 106 LEU A O 1
ATOM 852 N N . ALA A 1 107 ? -1.045 0.825 10.717 1.00 97.31 107 ALA A N 1
ATOM 853 C CA . ALA A 1 107 ? -0.829 1.510 11.988 1.00 97.31 107 ALA A CA 1
ATOM 854 C C . ALA A 1 107 ? -2.155 1.999 12.589 1.00 97.31 107 ALA A C 1
ATOM 856 O O . ALA A 1 107 ? -2.413 1.773 13.773 1.00 97.31 107 ALA A O 1
ATOM 857 N N . LEU A 1 108 ? -3.013 2.597 11.762 1.00 96.06 108 LEU A N 1
ATOM 858 C CA . LEU A 1 108 ? -4.319 3.085 12.181 1.00 96.06 108 LEU A CA 1
ATOM 859 C C . LEU A 1 108 ? -5.278 1.937 12.527 1.00 96.06 108 LEU A C 1
ATOM 861 O O . LEU A 1 108 ? -5.991 2.021 13.520 1.00 96.06 108 LEU A O 1
ATOM 865 N N . ALA A 1 109 ? -5.256 0.826 11.789 1.00 95.06 109 ALA A N 1
ATOM 866 C CA . ALA A 1 109 ? -6.035 -0.366 12.130 1.00 95.06 109 ALA A CA 1
ATOM 867 C C . ALA A 1 109 ? -5.684 -0.898 13.533 1.00 95.06 109 ALA A C 1
ATOM 869 O O . ALA A 1 109 ? -6.575 -1.192 14.333 1.00 95.06 109 ALA A O 1
ATOM 870 N N . ARG A 1 110 ? -4.390 -0.935 13.887 1.00 93.69 110 ARG A N 1
ATOM 871 C CA . ARG A 1 110 ? -3.928 -1.325 15.234 1.00 93.69 110 ARG A CA 1
ATOM 872 C C . ARG A 1 110 ? -4.355 -0.347 16.325 1.00 93.69 110 ARG A C 1
ATOM 874 O O . ARG A 1 110 ? -4.578 -0.770 17.460 1.00 93.69 110 ARG A O 1
ATOM 881 N N . GLU A 1 111 ? -4.426 0.943 16.010 1.00 92.75 111 GLU A N 1
ATOM 882 C CA . GLU A 1 111 ? -4.970 1.958 16.915 1.00 92.75 111 GLU A CA 1
ATOM 883 C C . GLU A 1 111 ? -6.461 1.699 17.166 1.00 92.75 111 GLU A C 1
ATOM 885 O O . GLU A 1 111 ? -6.860 1.501 18.315 1.00 92.75 111 GLU A O 1
ATOM 890 N N . LEU A 1 112 ? -7.249 1.597 16.092 1.00 91.88 112 LEU A N 1
ATOM 891 C CA . LEU A 1 112 ? -8.701 1.403 16.130 1.00 91.88 112 LEU A CA 1
ATOM 892 C C . LEU A 1 112 ? -9.112 0.087 16.793 1.00 91.88 112 LEU A C 1
ATOM 894 O O . LEU A 1 112 ? -10.144 0.046 17.460 1.00 91.88 112 LEU A O 1
ATOM 898 N N . ARG A 1 113 ? -8.280 -0.961 16.700 1.00 91.31 113 ARG A N 1
ATOM 899 C CA . ARG A 1 113 ? -8.502 -2.244 17.389 1.00 91.31 113 ARG A CA 1
ATOM 900 C C . ARG A 1 113 ? -8.743 -2.083 18.892 1.00 91.31 113 ARG A C 1
ATOM 902 O O . ARG A 1 113 ? -9.363 -2.939 19.504 1.00 91.31 113 ARG A O 1
ATOM 909 N N . LYS A 1 114 ? -8.226 -1.028 19.527 1.00 86.94 114 LYS A N 1
ATOM 910 C CA . LYS A 1 114 ? -8.400 -0.815 20.974 1.00 86.94 114 LYS A CA 1
ATOM 911 C C . LYS A 1 114 ? -9.825 -0.403 21.351 1.00 86.94 114 LYS A C 1
ATOM 913 O O . LYS A 1 114 ? -10.215 -0.630 22.491 1.00 86.94 114 LYS A O 1
ATOM 918 N N . GLY A 1 115 ? -10.564 0.187 20.413 1.00 84.62 115 GLY A N 1
ATOM 919 C CA . GLY A 1 115 ? -11.897 0.753 20.620 1.00 84.62 115 GLY A CA 1
ATOM 920 C C . GLY A 1 115 ? -12.980 0.093 19.771 1.00 84.62 115 GLY A C 1
ATOM 921 O O . GLY A 1 115 ? -13.977 0.746 19.465 1.00 84.62 115 GLY A O 1
ATOM 922 N N . THR A 1 116 ? -12.791 -1.158 19.343 1.00 89.44 116 THR A N 1
ATOM 923 C CA . THR A 1 116 ? -13.829 -1.912 18.625 1.00 89.44 116 THR A CA 1
ATOM 924 C C . THR A 1 116 ? -15.009 -2.232 19.537 1.00 89.44 116 THR A C 1
ATOM 926 O O . THR A 1 116 ? -14.890 -2.241 20.767 1.00 89.44 116 THR A O 1
ATOM 929 N N . ILE A 1 117 ? -16.169 -2.501 18.935 1.00 80.38 117 ILE A N 1
ATOM 930 C CA . ILE A 1 117 ? -17.376 -2.839 19.695 1.00 80.38 117 ILE A CA 1
ATOM 931 C C . ILE A 1 117 ? -17.177 -4.097 20.549 1.00 80.38 117 ILE A C 1
ATOM 933 O O . ILE A 1 117 ? -17.575 -4.099 21.710 1.00 80.38 117 ILE A O 1
ATOM 937 N N . ASP A 1 118 ? -16.485 -5.116 20.036 1.00 88.56 118 ASP A N 1
ATOM 938 C CA . ASP A 1 118 ? -16.193 -6.354 20.767 1.00 88.56 118 ASP A CA 1
ATOM 939 C C . ASP A 1 118 ? -15.351 -6.092 22.023 1.00 88.56 118 ASP A C 1
ATOM 941 O O . ASP A 1 118 ? -15.627 -6.630 23.097 1.00 88.56 118 ASP A O 1
ATOM 945 N N . ARG A 1 119 ? -14.353 -5.204 21.918 1.00 84.12 119 ARG A N 1
ATOM 946 C CA . ARG A 1 119 ? -13.484 -4.817 23.041 1.00 84.12 119 ARG A CA 1
ATOM 947 C C . ARG A 1 119 ? -14.250 -4.069 24.114 1.00 84.12 119 ARG A C 1
ATOM 949 O O . ARG A 1 119 ? -14.046 -4.341 25.291 1.00 84.12 119 ARG A O 1
ATOM 956 N N . ILE A 1 120 ? -15.108 -3.138 23.706 1.00 80.69 120 ILE A N 1
ATOM 957 C CA . ILE A 1 120 ? -15.911 -2.325 24.623 1.00 80.69 120 ILE A CA 1
ATOM 958 C C . ILE A 1 120 ? -16.961 -3.198 25.318 1.00 80.69 120 ILE A C 1
ATOM 960 O O . ILE A 1 120 ? -17.094 -3.131 26.535 1.00 80.69 120 ILE A O 1
ATOM 964 N N . MET A 1 121 ? -17.651 -4.067 24.575 1.00 81.12 121 MET A N 1
ATOM 965 C CA . MET A 1 121 ? -18.639 -5.002 25.128 1.00 81.12 121 MET A CA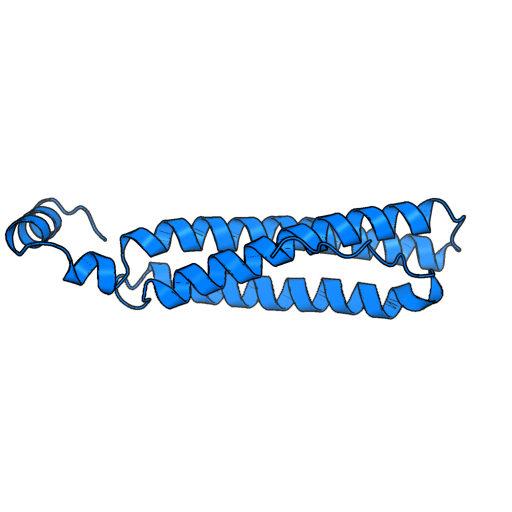 1
ATOM 966 C C . MET A 1 121 ? -18.019 -6.060 26.049 1.00 81.12 121 MET A C 1
ATOM 968 O O . MET A 1 121 ? -18.718 -6.626 26.887 1.00 81.12 121 MET A O 1
ATOM 972 N N . GLY A 1 122 ? -16.722 -6.336 25.904 1.00 83.31 122 GLY A N 1
ATOM 973 C CA . GLY A 1 122 ? -15.974 -7.214 26.800 1.00 83.31 122 GLY A CA 1
ATOM 974 C C . GLY A 1 122 ? -15.540 -6.570 28.124 1.00 83.31 122 GLY A C 1
ATOM 975 O O . GLY A 1 122 ? -15.076 -7.296 29.002 1.00 83.31 122 GLY A O 1
ATOM 976 N N . MET A 1 123 ? -15.656 -5.245 28.284 1.00 85.00 123 MET A N 1
ATOM 977 C CA . MET A 1 123 ? -15.305 -4.550 29.530 1.00 85.00 123 MET A CA 1
ATOM 978 C C . MET A 1 123 ? -16.414 -4.689 30.576 1.00 85.00 123 MET A C 1
ATOM 980 O O . MET A 1 123 ? -17.600 -4.673 30.256 1.00 85.00 123 MET A O 1
ATOM 984 N N . SER A 1 124 ? -16.034 -4.771 31.849 1.00 84.31 124 SER A N 1
ATOM 985 C CA . SER A 1 124 ? -16.984 -4.678 32.959 1.00 84.31 124 SER A CA 1
ATOM 986 C C . SER A 1 124 ? -17.490 -3.244 33.165 1.00 84.31 124 SER A C 1
ATOM 988 O O . SER A 1 124 ? -16.800 -2.269 32.857 1.00 84.31 124 SER A O 1
ATOM 990 N N . ASP A 1 125 ? -18.662 -3.099 33.790 1.00 82.25 125 ASP A N 1
ATOM 991 C CA . ASP 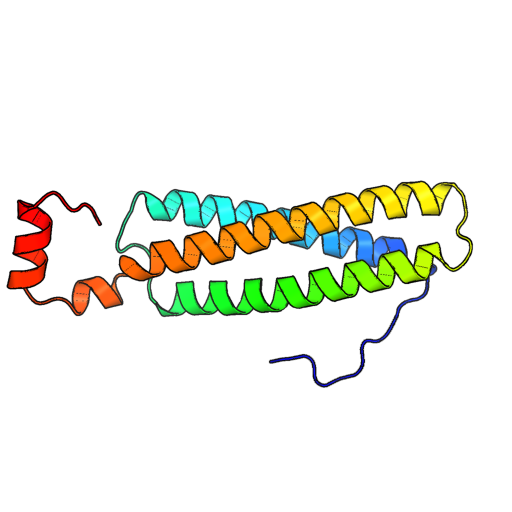A 1 125 ? -19.248 -1.791 34.128 1.00 82.25 125 ASP A CA 1
ATOM 992 C C . ASP A 1 125 ? -18.306 -0.911 34.969 1.00 82.25 125 ASP A C 1
ATOM 994 O O . ASP A 1 125 ? -18.279 0.313 34.822 1.00 82.25 125 ASP A O 1
ATOM 998 N N . LEU A 1 126 ? -17.498 -1.530 35.839 1.00 81.50 126 LEU A N 1
ATOM 999 C CA . LEU A 1 126 ? -16.495 -0.833 36.646 1.00 81.50 126 LEU A CA 1
ATOM 1000 C C . LEU A 1 126 ? -15.370 -0.260 35.773 1.00 81.50 126 LEU A C 1
ATOM 1002 O O . LEU A 1 126 ? -14.952 0.879 35.983 1.00 81.50 126 LEU A O 1
ATOM 1006 N N . GLU A 1 127 ? -14.888 -1.027 34.795 1.00 81.88 127 GLU A N 1
ATOM 1007 C CA . GLU A 1 127 ? -13.844 -0.589 33.862 1.00 81.88 127 GLU A CA 1
ATOM 1008 C C . GLU A 1 127 ? -14.342 0.544 32.959 1.00 81.88 127 GLU A C 1
ATOM 1010 O O . GLU A 1 127 ? -13.637 1.543 32.789 1.00 81.88 127 GLU A O 1
ATOM 1015 N N . LEU A 1 128 ? -15.580 0.440 32.465 1.00 79.81 128 LEU A N 1
ATOM 1016 C CA . LEU A 1 128 ? -16.237 1.495 31.689 1.00 79.81 128 LEU A CA 1
ATOM 1017 C C . LEU A 1 128 ? -16.420 2.775 32.518 1.00 79.81 128 LEU A C 1
ATOM 1019 O O . LEU A 1 128 ? -16.079 3.870 32.063 1.00 79.81 128 LEU A O 1
ATOM 1023 N N . GLY A 1 129 ? -16.892 2.646 33.762 1.00 77.62 129 GLY A N 1
ATOM 1024 C CA . GLY A 1 129 ? -17.059 3.774 34.680 1.00 77.62 129 GLY A CA 1
ATOM 1025 C C . GLY A 1 129 ? -15.740 4.488 34.995 1.00 77.62 129 GLY A C 1
ATOM 1026 O O . GLY A 1 129 ? -15.682 5.718 34.995 1.00 77.62 129 GLY A O 1
ATOM 1027 N N . LEU A 1 130 ? -14.655 3.736 35.199 1.00 83.19 130 LEU A N 1
ATOM 1028 C CA . LEU A 1 130 ? -13.314 4.289 35.416 1.00 83.19 130 LEU A CA 1
ATOM 1029 C C . LEU A 1 130 ? -12.786 5.048 34.193 1.00 83.19 130 LEU A C 1
ATOM 1031 O O . LEU A 1 130 ? -12.199 6.117 34.357 1.00 83.19 130 LEU A O 1
ATOM 1035 N N . GLN A 1 131 ? -12.998 4.540 32.976 1.00 79.75 131 GLN A N 1
ATOM 1036 C CA . GLN A 1 131 ? -12.593 5.246 31.755 1.00 79.75 131 GLN A CA 1
ATOM 1037 C C . GLN A 1 131 ? -13.362 6.560 31.571 1.00 79.75 131 GLN A C 1
ATOM 1039 O O . GLN A 1 131 ? -12.743 7.591 31.296 1.00 79.75 131 GLN A O 1
ATOM 1044 N N . ALA A 1 132 ? -14.677 6.544 31.815 1.00 79.69 132 ALA A N 1
ATOM 1045 C CA . ALA A 1 132 ? -15.527 7.728 31.717 1.00 79.69 132 ALA A CA 1
ATOM 1046 C C . ALA A 1 132 ? -15.129 8.822 32.725 1.00 79.69 132 ALA A C 1
ATOM 1048 O O . ALA A 1 132 ? -15.042 9.996 32.365 1.00 79.69 132 ALA A O 1
ATOM 1049 N N . VAL A 1 133 ? -14.837 8.447 33.976 1.00 82.31 133 VAL A N 1
ATOM 1050 C CA . VAL A 1 133 ? -14.462 9.399 35.039 1.00 82.31 133 VAL A CA 1
ATOM 1051 C C . VAL A 1 133 ? -13.048 9.955 34.849 1.00 82.31 133 VAL A C 1
ATOM 1053 O O . VAL A 1 133 ? -12.803 11.123 35.144 1.00 82.31 133 VAL A O 1
ATOM 1056 N N . LEU A 1 134 ? -12.107 9.150 34.348 1.00 80.88 134 LEU A N 1
ATOM 1057 C CA . LEU A 1 134 ? -10.708 9.566 34.185 1.00 80.88 134 LEU A CA 1
ATOM 1058 C C . LEU A 1 134 ? -10.446 10.391 32.918 1.00 80.88 134 LEU A C 1
ATOM 1060 O O . LEU A 1 134 ? -9.302 10.784 32.689 1.00 80.88 134 LEU A O 1
ATOM 1064 N N . GLY A 1 135 ? -11.456 10.627 32.072 1.00 62.47 135 GLY A N 1
ATOM 1065 C CA . GLY A 1 135 ? -11.292 11.367 30.817 1.00 62.47 135 GLY A CA 1
ATOM 1066 C C . GLY A 1 135 ? -10.306 10.709 29.846 1.00 62.47 135 GLY A C 1
ATOM 1067 O O . GLY A 1 135 ? -9.856 11.348 28.892 1.00 62.47 135 GLY A O 1
ATOM 1068 N N . LYS A 1 136 ? -9.965 9.432 30.078 1.00 61.22 136 LYS A N 1
ATOM 1069 C CA . LYS A 1 136 ? -9.248 8.598 29.116 1.00 61.22 136 LYS A CA 1
ATOM 1070 C C . LYS A 1 136 ? -10.251 8.301 28.016 1.00 61.22 136 LYS A C 1
ATOM 1072 O O . LYS A 1 136 ? -10.991 7.329 28.089 1.00 61.22 136 LYS A O 1
ATOM 1077 N N . SER A 1 137 ? -10.339 9.239 27.081 1.00 52.84 137 SER A N 1
ATOM 1078 C CA . SER A 1 137 ? -11.185 9.101 25.904 1.00 52.84 137 SER A CA 1
ATOM 1079 C C . SER A 1 137 ? -10.792 7.811 25.185 1.00 52.84 137 SER A C 1
ATOM 1081 O O . SER A 1 137 ? -9.599 7.493 25.121 1.00 52.84 137 SER A O 1
ATOM 1083 N N . LEU A 1 138 ? -11.808 7.077 24.727 1.00 50.66 138 LEU A N 1
ATOM 1084 C CA . LEU A 1 138 ? -11.664 5.956 23.801 1.00 50.66 138 LEU A CA 1
ATOM 1085 C C . LEU A 1 138 ? -10.911 6.389 22.537 1.00 50.66 138 LEU A C 1
ATOM 1087 O O . LEU A 1 138 ? -11.175 7.522 22.068 1.00 50.66 138 LEU A O 1
#

Mean predicted aligned error: 6.04 Å